Protein AF-A0A2J4P9N7-F1 (afdb_monomer_lite)

Sequence (87 aa):
LLLLLGAFGGFFIVPLNALLQERGKHTVGAGNAIAVQNLGENVAMLLMLGLYSLAVSIGIPVVGVGIGFGVVFALAITALWIWGRRR

Radius of gyration: 16.01 Å; chains: 1; bounding box: 34×31×39 Å

pLDDT: mean 91.35, std 5.03, range [61.62, 97.06]

Structure (mmCIF, N/CA/C/O backbone):
data_AF-A0A2J4P9N7-F1
#
_entry.id   AF-A0A2J4P9N7-F1
#
loop_
_atom_site.group_PDB
_atom_site.id
_atom_site.type_symbol
_atom_site.label_atom_id
_atom_site.label_alt_id
_atom_site.label_comp_id
_atom_site.label_asym_id
_atom_site.label_entity_id
_atom_site.label_seq_id
_atom_site.pdbx_PDB_ins_code
_atom_site.Cartn_x
_atom_site.Cartn_y
_atom_site.Cartn_z
_atom_site.occupancy
_atom_site.B_iso_or_equiv
_atom_site.auth_seq_id
_atom_site.auth_comp_id
_atom_site.auth_asym_id
_atom_site.auth_atom_id
_atom_site.pdbx_PDB_model_num
ATOM 1 N N . LEU A 1 1 ? -9.150 5.994 -21.048 1.00 79.62 1 LEU A N 1
ATOM 2 C CA . LEU A 1 1 ? -8.434 5.115 -20.092 1.00 79.62 1 LEU A CA 1
ATOM 3 C C . LEU A 1 1 ? -8.256 5.774 -18.720 1.00 79.62 1 LEU A C 1
ATOM 5 O O . LEU A 1 1 ? -8.782 5.246 -17.753 1.00 79.62 1 LEU A O 1
ATOM 9 N N . LEU A 1 2 ? -7.598 6.939 -18.629 1.00 86.62 2 LEU A N 1
ATOM 10 C CA . LEU A 1 2 ? -7.353 7.645 -17.355 1.00 86.62 2 LEU A CA 1
ATOM 11 C C . LEU A 1 2 ? -8.629 7.976 -16.566 1.00 86.62 2 LEU A C 1
ATOM 13 O O . LEU A 1 2 ? -8.657 7.789 -15.358 1.00 86.62 2 LEU A O 1
ATOM 17 N N . LEU A 1 3 ? -9.701 8.389 -17.250 1.00 93.06 3 LEU A N 1
ATOM 18 C CA . LEU A 1 3 ? -10.990 8.674 -16.608 1.00 93.06 3 LEU A CA 1
ATOM 19 C C . LEU A 1 3 ? -11.594 7.428 -15.941 1.00 93.06 3 LEU A C 1
ATOM 21 O O . LEU A 1 3 ? -12.089 7.507 -14.825 1.00 93.06 3 LEU A O 1
ATOM 25 N N . LEU A 1 4 ? -11.487 6.264 -16.591 1.00 91.19 4 LEU A N 1
ATOM 26 C CA . LEU A 1 4 ? -11.952 4.994 -16.027 1.00 91.19 4 LEU A CA 1
ATOM 27 C C . LEU A 1 4 ? -11.091 4.573 -14.835 1.00 91.19 4 LEU A C 1
ATOM 29 O O . LEU A 1 4 ? -11.631 4.204 -13.801 1.00 91.19 4 LEU A O 1
ATOM 33 N N . LEU A 1 5 ? -9.763 4.680 -14.952 1.00 87.56 5 LEU A N 1
ATOM 34 C CA . LEU A 1 5 ? -8.845 4.395 -13.845 1.00 87.56 5 LEU A CA 1
ATOM 35 C C . LEU A 1 5 ? -9.128 5.291 -12.633 1.00 87.56 5 LEU A C 1
ATOM 37 O O . LEU A 1 5 ? -9.176 4.796 -11.512 1.00 87.56 5 LEU A O 1
ATOM 41 N N . GLY A 1 6 ? -9.380 6.583 -12.861 1.00 88.00 6 GLY A N 1
ATOM 42 C CA . GLY A 1 6 ? -9.770 7.524 -11.813 1.00 88.00 6 GLY A CA 1
ATOM 43 C C . GLY A 1 6 ? -11.121 7.183 -11.184 1.00 88.00 6 GLY A C 1
ATOM 44 O O . GLY A 1 6 ? -11.237 7.183 -9.962 1.00 88.00 6 GLY A O 1
ATOM 45 N N . ALA A 1 7 ? -12.123 6.828 -11.995 1.00 92.00 7 ALA A N 1
ATOM 46 C CA . ALA A 1 7 ? -13.441 6.430 -11.505 1.00 92.00 7 ALA A CA 1
ATOM 47 C C . ALA A 1 7 ? -13.378 5.158 -10.642 1.00 92.00 7 ALA A C 1
ATOM 49 O O . ALA A 1 7 ? -13.905 5.149 -9.531 1.00 92.00 7 ALA A O 1
ATOM 50 N N . PHE A 1 8 ? -12.686 4.110 -11.106 1.00 88.81 8 PHE A N 1
ATOM 51 C CA . PHE A 1 8 ? -12.496 2.885 -10.326 1.00 88.81 8 PHE A CA 1
ATOM 52 C C . PHE A 1 8 ? -11.660 3.143 -9.069 1.00 88.81 8 PHE A C 1
ATOM 54 O O . PHE A 1 8 ? -12.049 2.716 -7.987 1.00 88.81 8 PHE A O 1
ATOM 61 N N . GLY A 1 9 ? -10.560 3.894 -9.175 1.00 87.00 9 GLY A N 1
ATOM 62 C CA . GLY A 1 9 ? -9.738 4.261 -8.021 1.00 87.00 9 GLY A CA 1
ATOM 63 C C . GLY A 1 9 ? -10.540 5.005 -6.950 1.00 87.00 9 GLY A C 1
ATOM 64 O O . GLY A 1 9 ? -10.535 4.606 -5.789 1.00 87.00 9 GLY A O 1
ATOM 65 N N . GLY A 1 10 ? -11.299 6.031 -7.342 1.00 87.62 10 GLY A N 1
ATOM 66 C CA . GLY A 1 10 ? -12.146 6.798 -6.427 1.00 87.62 10 GLY A CA 1
ATOM 67 C C . GLY A 1 10 ? -13.252 5.958 -5.783 1.00 87.62 10 GLY A C 1
ATOM 68 O O . GLY A 1 10 ? -13.478 6.069 -4.578 1.00 87.62 10 GLY A O 1
ATOM 69 N N . PHE A 1 11 ? -13.889 5.073 -6.559 1.00 89.50 11 PHE A N 1
ATOM 70 C CA . PHE A 1 11 ? -14.934 4.175 -6.062 1.00 89.50 11 PHE A CA 1
ATOM 71 C C . PHE A 1 11 ? -14.429 3.206 -4.986 1.00 89.50 11 PHE A C 1
ATOM 73 O O . PHE A 1 11 ? -15.194 2.837 -4.104 1.00 89.50 11 PHE A O 1
ATOM 80 N N . PHE A 1 12 ? -13.157 2.804 -5.021 1.00 84.44 12 PHE A N 1
ATOM 81 C CA . PHE A 1 12 ? -12.587 1.922 -4.000 1.00 84.44 12 PHE A CA 1
ATOM 82 C C . PHE A 1 12 ? -11.981 2.684 -2.820 1.00 84.44 12 PHE A C 1
ATOM 84 O O . PHE A 1 12 ? -12.237 2.326 -1.672 1.00 84.44 12 PHE A O 1
ATOM 91 N N . ILE A 1 13 ? -11.197 3.733 -3.080 1.00 86.06 13 ILE A N 1
ATOM 92 C CA . ILE A 1 13 ? -10.413 4.415 -2.041 1.00 86.06 13 ILE A CA 1
ATOM 93 C C . ILE A 1 13 ? -11.326 5.143 -1.046 1.00 86.06 13 ILE A C 1
ATOM 95 O O . ILE A 1 13 ? -11.144 5.011 0.164 1.00 86.06 13 ILE A O 1
ATOM 99 N N . VAL A 1 14 ? -12.339 5.873 -1.529 1.00 90.12 14 VAL A N 1
ATOM 100 C CA . VAL A 1 14 ? -13.198 6.691 -0.653 1.00 90.12 14 VAL A CA 1
ATOM 101 C C . VAL A 1 14 ? -14.031 5.824 0.306 1.00 90.12 14 VAL A C 1
ATOM 103 O O . VAL A 1 14 ? -13.974 6.068 1.515 1.00 90.12 14 VAL A O 1
ATOM 106 N N . PRO A 1 15 ? -14.756 4.781 -0.152 1.00 91.50 15 PRO A N 1
ATOM 107 C CA . PRO A 1 15 ? -15.523 3.929 0.754 1.00 91.50 15 PRO A CA 1
ATOM 108 C C . PRO A 1 15 ? -14.642 3.079 1.665 1.00 91.50 15 PRO A C 1
ATOM 110 O O . PRO A 1 15 ? -15.001 2.884 2.823 1.00 91.50 15 PRO A O 1
ATOM 113 N N . LEU A 1 16 ? -13.489 2.593 1.188 1.00 90.00 16 LEU A N 1
ATOM 114 C CA . LEU A 1 16 ? -12.567 1.821 2.025 1.00 90.00 16 LEU A CA 1
ATOM 115 C C . LEU A 1 16 ? -12.079 2.654 3.211 1.00 90.00 16 LEU A C 1
ATOM 117 O O . LEU A 1 16 ? -12.107 2.184 4.349 1.00 90.00 16 LEU A O 1
ATOM 121 N N . ASN A 1 17 ? -11.712 3.909 2.954 1.00 91.06 17 ASN A N 1
ATOM 122 C CA . ASN A 1 17 ? -11.263 4.812 3.999 1.00 91.06 17 ASN A CA 1
ATOM 123 C C . ASN A 1 17 ? -12.377 5.113 5.005 1.00 91.06 17 ASN A C 1
ATOM 125 O O . ASN A 1 17 ? -12.138 5.060 6.209 1.00 91.06 17 ASN A O 1
ATOM 129 N N . ALA A 1 18 ? -13.607 5.334 4.537 1.00 90.69 18 ALA A N 1
ATOM 130 C CA . ALA A 1 18 ? -14.760 5.515 5.415 1.00 90.69 18 ALA A CA 1
ATOM 131 C C . ALA A 1 18 ? -15.056 4.264 6.268 1.00 90.69 18 ALA A C 1
ATOM 133 O O . ALA A 1 18 ? -15.315 4.381 7.465 1.00 90.69 18 ALA A O 1
ATOM 134 N N . LEU A 1 19 ? -14.974 3.064 5.683 1.00 90.31 19 LEU A N 1
ATOM 135 C CA . LEU A 1 19 ? -15.188 1.797 6.390 1.00 90.31 19 LEU A CA 1
ATOM 136 C C . LEU A 1 19 ? -14.126 1.548 7.465 1.00 90.31 19 LEU A C 1
ATOM 138 O O . LEU A 1 19 ? -14.472 1.124 8.567 1.00 90.31 19 LEU A O 1
ATOM 142 N N . LEU A 1 20 ? -12.849 1.810 7.172 1.00 88.50 20 LEU A N 1
ATOM 143 C CA . LEU A 1 20 ? -11.763 1.670 8.146 1.00 88.50 20 LEU A CA 1
ATOM 144 C C . LEU A 1 20 ? -11.914 2.660 9.302 1.00 88.50 20 LEU A C 1
ATOM 146 O O . LEU A 1 20 ? -11.731 2.270 10.454 1.00 88.50 20 LEU A O 1
ATOM 150 N N . GLN A 1 21 ? -12.317 3.902 9.018 1.00 90.38 21 GLN A N 1
ATOM 151 C CA . GLN A 1 21 ? -12.623 4.882 10.061 1.00 90.38 21 GLN A CA 1
ATOM 152 C C . GLN A 1 21 ? -13.803 4.440 10.911 1.00 90.38 21 GLN A C 1
ATOM 154 O O . GLN A 1 21 ? -13.732 4.532 12.130 1.00 90.38 21 GLN 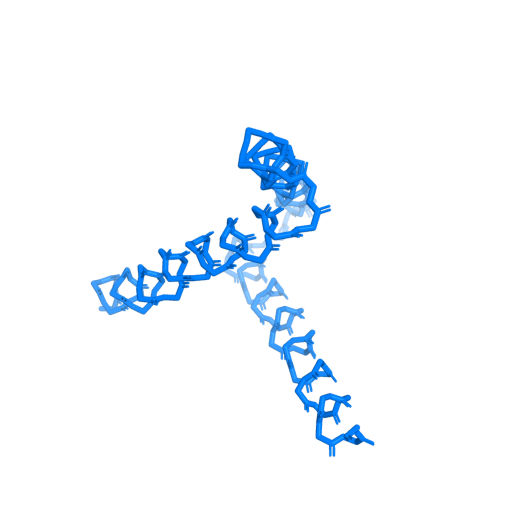A O 1
ATOM 159 N N . GLU A 1 22 ? -14.871 3.932 10.298 1.00 91.75 22 GLU A N 1
ATOM 160 C CA . GLU A 1 22 ? -16.036 3.454 11.036 1.00 91.75 22 GLU A CA 1
ATOM 161 C C . GLU A 1 22 ? -15.673 2.264 11.928 1.00 91.75 22 GLU A C 1
ATOM 163 O O . GLU A 1 22 ? -15.927 2.290 13.127 1.00 91.75 22 GLU A O 1
ATOM 168 N N . ARG A 1 23 ? -14.971 1.258 11.395 1.00 88.81 23 ARG A N 1
ATOM 169 C CA . ARG A 1 23 ? -14.461 0.134 12.196 1.00 88.81 23 ARG A CA 1
ATOM 170 C C . ARG A 1 23 ? -13.538 0.603 13.320 1.00 88.81 23 ARG A C 1
ATOM 172 O O . ARG A 1 23 ? -13.666 0.124 14.442 1.00 88.81 23 ARG A O 1
ATOM 179 N N . GLY A 1 24 ? -12.643 1.542 13.028 1.00 87.12 24 GLY A N 1
ATOM 180 C CA . GLY A 1 24 ? -11.717 2.114 13.998 1.00 87.12 24 GLY A CA 1
ATOM 181 C C . GLY A 1 24 ? -12.417 2.917 15.096 1.00 87.12 24 GLY A C 1
ATOM 182 O O . GLY A 1 24 ? -12.004 2.853 16.250 1.00 87.12 24 GLY A O 1
ATOM 183 N N . LYS A 1 25 ? -13.513 3.624 14.789 1.00 89.00 25 LYS A N 1
ATOM 184 C CA . LYS A 1 25 ? -14.330 4.316 15.801 1.00 89.00 25 LYS A CA 1
ATOM 185 C C . LYS A 1 25 ? -14.829 3.349 16.869 1.00 89.00 25 LYS A C 1
ATOM 187 O O . LYS A 1 25 ? -14.742 3.679 18.047 1.00 89.00 25 LYS A O 1
ATOM 192 N N . HIS A 1 26 ? -15.295 2.167 16.458 1.00 84.19 26 HIS A N 1
ATOM 193 C CA . HIS A 1 26 ? -15.805 1.134 17.367 1.00 84.19 26 HIS A CA 1
ATOM 194 C C . HIS A 1 26 ? -14.706 0.431 18.179 1.00 84.19 26 HIS A C 1
ATOM 196 O O . HIS A 1 26 ? -15.010 -0.121 19.231 1.00 84.19 26 HIS A O 1
ATOM 202 N N . THR A 1 27 ? -13.445 0.434 17.728 1.00 83.94 27 THR A N 1
ATOM 203 C CA . THR A 1 27 ? -12.346 -0.290 18.401 1.00 83.94 27 THR A CA 1
ATOM 204 C C . THR A 1 27 ? -11.396 0.605 19.196 1.00 83.94 27 THR A C 1
ATOM 206 O O . THR A 1 27 ? -11.015 0.245 20.306 1.00 83.94 27 THR A O 1
ATOM 209 N N . VAL A 1 28 ? -10.994 1.754 18.647 1.00 84.25 28 VAL A N 1
ATOM 210 C CA . VAL A 1 28 ? -9.943 2.631 19.202 1.00 84.25 28 VAL A CA 1
ATOM 211 C C . VAL A 1 28 ? -10.396 4.082 19.412 1.00 84.25 28 VAL A C 1
ATOM 213 O O . VAL A 1 28 ? -9.644 4.888 19.962 1.00 84.25 28 VAL A O 1
ATOM 216 N N . GLY A 1 29 ? -11.626 4.421 19.013 1.00 88.88 29 GLY A N 1
ATOM 217 C CA . GLY A 1 29 ? -12.184 5.772 19.074 1.00 88.88 29 GLY A CA 1
ATOM 218 C C . GLY A 1 29 ? -11.903 6.599 17.813 1.00 88.88 29 GLY A C 1
ATOM 219 O O . GLY A 1 29 ? -10.925 6.382 17.101 1.00 88.88 29 GLY A O 1
ATOM 220 N N . ALA A 1 30 ? -12.776 7.570 17.523 1.00 84.25 30 ALA A N 1
ATOM 221 C CA . ALA A 1 30 ? -12.803 8.284 16.240 1.00 84.25 30 ALA A CA 1
ATOM 222 C C . ALA A 1 30 ? -11.499 9.016 15.882 1.00 84.25 30 ALA A C 1
ATOM 224 O O . ALA A 1 30 ? -11.009 8.882 14.764 1.00 84.25 30 ALA A O 1
ATOM 225 N N . GLY A 1 31 ? -10.925 9.768 16.827 1.00 88.94 31 GLY A N 1
ATOM 226 C CA . GLY A 1 31 ? -9.683 10.514 16.594 1.00 88.94 31 GLY A CA 1
ATOM 227 C C . GLY A 1 31 ? -8.476 9.598 16.387 1.00 88.94 31 GLY A C 1
ATOM 228 O O . GLY A 1 31 ? -7.694 9.801 15.460 1.00 88.94 31 GLY A O 1
ATOM 229 N N . ASN A 1 32 ? -8.372 8.536 17.190 1.00 89.50 32 ASN A N 1
ATOM 230 C CA . ASN A 1 32 ? -7.291 7.557 17.079 1.00 89.50 32 ASN A CA 1
ATOM 231 C C . ASN A 1 32 ? -7.389 6.747 15.782 1.00 89.50 32 ASN A C 1
ATOM 233 O O . ASN A 1 32 ? -6.370 6.483 15.154 1.00 89.50 32 ASN A O 1
ATOM 237 N N . ALA A 1 33 ? -8.601 6.395 15.346 1.00 89.50 33 ALA A N 1
ATOM 238 C CA . ALA A 1 33 ? -8.824 5.703 14.080 1.00 89.50 33 ALA A CA 1
ATOM 239 C C . ALA A 1 33 ? -8.310 6.514 12.883 1.00 89.50 33 ALA A C 1
ATOM 241 O O . ALA A 1 33 ? -7.600 5.979 12.034 1.00 89.50 33 ALA A O 1
ATOM 242 N N . ILE A 1 34 ? -8.618 7.815 12.851 1.00 90.56 34 ILE A N 1
ATOM 243 C CA . ILE A 1 34 ? -8.146 8.723 11.799 1.00 90.56 34 ILE A CA 1
ATOM 244 C C . ILE A 1 34 ? -6.621 8.872 11.864 1.00 90.56 34 ILE A C 1
ATOM 246 O O . ILE A 1 34 ? -5.958 8.802 10.831 1.00 90.56 34 ILE A O 1
ATOM 250 N N . ALA A 1 35 ? -6.051 9.035 13.063 1.00 92.81 35 ALA A N 1
ATOM 251 C CA . ALA A 1 35 ? -4.606 9.175 13.238 1.00 92.81 35 ALA A CA 1
ATOM 252 C C . ALA A 1 35 ? -3.838 7.927 12.768 1.00 92.81 35 ALA A C 1
ATOM 254 O O . ALA A 1 35 ? -2.863 8.045 12.026 1.00 92.81 35 ALA A O 1
ATOM 255 N N . VAL A 1 36 ? -4.299 6.730 13.147 1.00 91.69 36 VAL A N 1
ATOM 256 C CA . VAL A 1 36 ? -3.683 5.456 12.743 1.00 91.69 36 VAL A CA 1
ATOM 257 C C 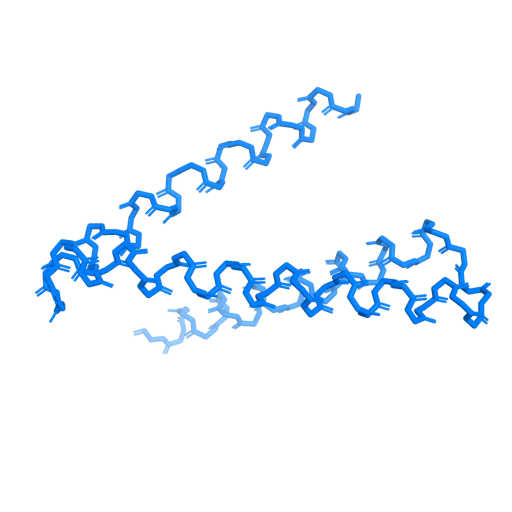. VAL A 1 36 ? -3.818 5.231 11.240 1.00 91.69 36 VAL A C 1
ATOM 259 O O . VAL A 1 36 ? -2.856 4.804 10.603 1.00 91.69 36 VAL A O 1
ATOM 262 N N . GLN A 1 37 ? -4.974 5.552 10.656 1.00 92.56 37 GLN A N 1
ATOM 263 C CA . GLN A 1 37 ? -5.163 5.447 9.213 1.00 92.56 37 GLN A CA 1
ATOM 264 C C . GLN A 1 37 ? -4.215 6.375 8.456 1.00 92.56 37 GLN A C 1
ATOM 266 O O . GLN A 1 37 ? -3.518 5.928 7.552 1.00 92.56 37 GLN A O 1
ATOM 271 N N . ASN A 1 38 ? -4.158 7.646 8.847 1.00 94.25 38 ASN A N 1
ATOM 272 C CA . ASN A 1 38 ? -3.313 8.638 8.198 1.00 94.25 38 ASN A CA 1
ATOM 273 C C . ASN A 1 38 ? -1.823 8.265 8.304 1.00 94.25 38 ASN A C 1
ATOM 275 O O . ASN A 1 38 ? -1.089 8.363 7.321 1.00 94.25 38 ASN A O 1
ATOM 279 N N . LEU A 1 39 ? -1.385 7.765 9.465 1.00 95.50 39 LEU A N 1
ATOM 280 C CA . LEU A 1 39 ? -0.029 7.247 9.641 1.00 95.50 39 LEU A CA 1
ATOM 281 C C . LEU A 1 39 ? 0.242 6.062 8.705 1.00 95.50 39 LEU A C 1
ATOM 283 O O . LEU A 1 39 ? 1.260 6.045 8.017 1.00 95.50 39 LEU A O 1
ATOM 287 N N . GLY A 1 40 ? -0.670 5.089 8.661 1.00 93.88 40 GLY A N 1
ATOM 288 C CA . GLY A 1 40 ? -0.544 3.913 7.802 1.00 93.88 40 GLY A CA 1
ATOM 289 C C . GLY A 1 40 ? -0.487 4.271 6.315 1.00 93.88 40 GLY A C 1
ATOM 290 O O . GLY A 1 40 ? 0.399 3.798 5.606 1.00 93.88 40 GLY A O 1
ATOM 291 N N . GLU A 1 41 ? -1.384 5.144 5.854 1.00 93.75 41 GLU A N 1
ATOM 292 C CA . GLU A 1 41 ? -1.428 5.629 4.470 1.00 93.75 41 GLU A CA 1
ATOM 293 C C . GLU A 1 41 ? -0.146 6.382 4.094 1.00 93.75 41 GLU A C 1
ATOM 295 O O . GLU A 1 41 ? 0.448 6.099 3.053 1.00 93.75 41 GLU A O 1
ATOM 300 N N . ASN A 1 42 ? 0.336 7.288 4.952 1.00 95.69 42 ASN A N 1
ATOM 301 C CA . ASN A 1 42 ? 1.569 8.032 4.693 1.00 95.69 42 ASN A CA 1
ATOM 302 C C . ASN A 1 42 ? 2.809 7.135 4.681 1.00 95.69 42 ASN A C 1
ATOM 304 O O . ASN A 1 42 ? 3.644 7.264 3.787 1.00 95.69 42 ASN A O 1
ATOM 308 N N . VAL A 1 43 ? 2.928 6.192 5.619 1.00 97.06 43 VAL A N 1
ATOM 309 C CA . VAL A 1 43 ? 4.036 5.224 5.623 1.00 97.06 43 VAL A CA 1
ATOM 310 C C . VAL A 1 43 ? 4.000 4.362 4.360 1.00 97.06 43 VAL A C 1
ATOM 312 O O . VAL A 1 43 ? 5.034 4.177 3.719 1.00 97.06 43 VAL A O 1
ATOM 315 N N . ALA A 1 44 ? 2.822 3.880 3.954 1.00 93.81 44 ALA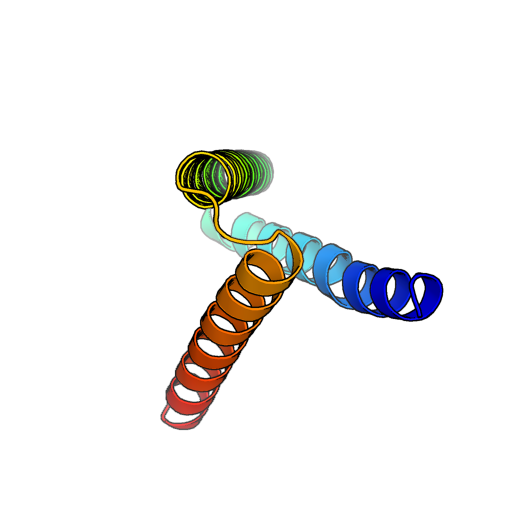 A N 1
ATOM 316 C CA . ALA A 1 44 ? 2.670 3.106 2.726 1.00 93.81 44 ALA A CA 1
ATOM 317 C C . ALA A 1 44 ? 3.044 3.922 1.478 1.00 93.81 44 ALA A C 1
ATOM 319 O O . ALA A 1 44 ? 3.750 3.409 0.609 1.00 93.81 44 ALA A O 1
ATOM 320 N N . MET A 1 45 ? 2.638 5.195 1.402 1.00 94.75 45 MET A N 1
ATOM 321 C CA . MET A 1 45 ? 3.036 6.094 0.314 1.00 94.75 45 MET A CA 1
ATOM 322 C C . MET A 1 45 ? 4.550 6.313 0.272 1.00 94.75 45 MET A C 1
ATOM 324 O O . MET A 1 45 ? 5.138 6.213 -0.803 1.00 94.75 45 MET A O 1
ATOM 328 N N . LEU A 1 46 ? 5.197 6.558 1.416 1.00 96.88 46 LEU A N 1
ATOM 329 C CA . LEU A 1 46 ? 6.651 6.732 1.487 1.00 96.88 46 LEU A CA 1
ATOM 330 C C . LEU A 1 46 ? 7.400 5.466 1.058 1.00 96.88 46 LEU A C 1
ATOM 332 O O . LEU A 1 46 ? 8.358 5.554 0.291 1.00 96.88 46 LEU A O 1
ATOM 336 N N . LEU A 1 47 ? 6.950 4.290 1.501 1.00 95.94 47 LEU A N 1
ATOM 337 C CA . LEU A 1 47 ? 7.531 3.011 1.088 1.00 95.94 47 LEU A CA 1
ATOM 338 C C . LEU A 1 47 ? 7.368 2.780 -0.416 1.00 95.94 47 LEU A C 1
ATOM 340 O O . LEU A 1 47 ? 8.337 2.432 -1.088 1.00 95.94 47 LEU A O 1
ATOM 344 N N . MET A 1 48 ? 6.171 3.011 -0.957 1.00 92.81 48 MET A N 1
ATOM 345 C CA . MET A 1 48 ? 5.906 2.875 -2.392 1.00 92.81 48 MET A CA 1
ATOM 346 C C . MET A 1 48 ? 6.753 3.842 -3.214 1.00 92.81 48 MET A C 1
ATOM 348 O O . MET A 1 48 ? 7.349 3.434 -4.208 1.00 92.81 48 MET A O 1
ATOM 352 N N . LEU A 1 49 ? 6.866 5.098 -2.780 1.00 95.50 49 LEU A N 1
ATOM 353 C CA . LEU A 1 49 ? 7.708 6.097 -3.430 1.00 95.50 49 LEU A CA 1
ATOM 354 C C . LEU A 1 49 ? 9.192 5.717 -3.363 1.00 95.50 49 LEU A C 1
ATOM 356 O O . LEU A 1 49 ? 9.901 5.864 -4.357 1.00 95.50 49 LEU A O 1
ATOM 360 N N . GLY A 1 50 ? 9.662 5.201 -2.226 1.00 96.25 50 GLY A N 1
ATOM 361 C CA . GLY A 1 50 ? 11.032 4.714 -2.064 1.00 96.25 50 GLY A CA 1
ATOM 362 C C . GLY A 1 50 ? 11.343 3.542 -2.995 1.00 96.25 50 GLY A C 1
ATOM 363 O O . GLY A 1 50 ? 12.336 3.580 -3.721 1.00 96.25 50 GLY A O 1
ATOM 364 N N . LEU A 1 51 ? 10.461 2.539 -3.045 1.00 95.06 51 LEU A N 1
ATOM 365 C CA . LEU A 1 51 ? 10.589 1.389 -3.947 1.00 95.06 51 LEU A CA 1
ATOM 366 C C . LEU A 1 51 ? 10.523 1.803 -5.419 1.00 95.06 51 LEU A C 1
ATOM 368 O O . LEU A 1 51 ? 11.336 1.347 -6.219 1.00 95.06 51 LEU A O 1
ATOM 372 N N . TYR A 1 52 ? 9.594 2.693 -5.771 1.00 95.12 52 TYR A N 1
ATOM 373 C CA . TYR A 1 52 ? 9.495 3.264 -7.111 1.00 95.12 52 TYR A CA 1
ATOM 374 C C . TYR A 1 52 ? 10.791 3.982 -7.505 1.00 95.12 52 TYR A C 1
ATOM 376 O O . TYR A 1 52 ? 11.339 3.732 -8.577 1.00 95.12 52 TYR A O 1
ATOM 384 N N . SER A 1 53 ? 11.312 4.833 -6.618 1.00 95.25 53 SER A N 1
ATOM 385 C CA . SER A 1 53 ? 12.528 5.613 -6.871 1.00 95.25 53 SER A CA 1
ATOM 386 C C . SER A 1 53 ? 13.748 4.711 -7.042 1.00 95.25 53 SER A C 1
ATOM 388 O O . SER A 1 53 ? 14.556 4.945 -7.936 1.00 95.25 53 SER A O 1
ATO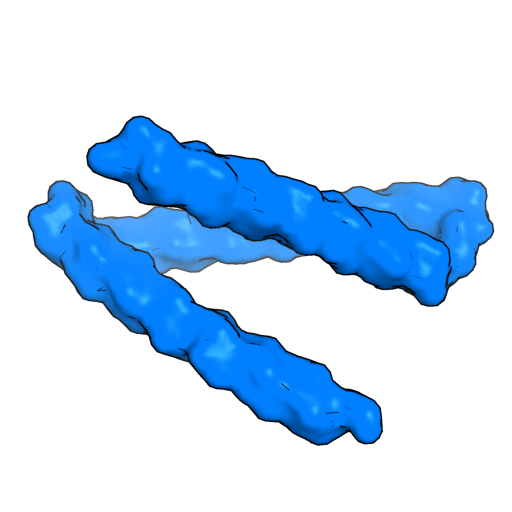M 390 N N . LEU A 1 54 ? 13.857 3.652 -6.233 1.00 96.31 54 LEU A N 1
ATOM 391 C CA . LEU A 1 54 ? 14.914 2.649 -6.355 1.00 96.31 54 LEU A CA 1
ATOM 392 C C . LEU A 1 54 ? 14.794 1.856 -7.660 1.00 96.31 54 LEU A C 1
ATOM 394 O O . LEU A 1 54 ? 15.790 1.645 -8.341 1.00 96.31 54 LEU A O 1
ATOM 398 N N . ALA A 1 55 ? 13.586 1.438 -8.040 1.00 95.06 55 ALA A N 1
ATOM 399 C CA . ALA A 1 55 ? 13.369 0.694 -9.278 1.00 95.06 55 ALA A CA 1
ATOM 400 C C . ALA A 1 55 ? 13.763 1.520 -10.514 1.00 95.06 55 ALA A C 1
ATOM 402 O O . ALA A 1 55 ? 14.435 1.019 -11.416 1.00 95.06 55 ALA A O 1
ATOM 403 N N . VAL A 1 56 ? 13.396 2.802 -10.534 1.00 95.56 56 VAL A N 1
ATOM 404 C CA . VAL A 1 56 ? 13.777 3.714 -11.619 1.00 95.56 56 VAL A CA 1
ATOM 405 C C . VAL A 1 56 ? 15.278 4.022 -11.589 1.00 95.56 56 VAL A C 1
ATOM 407 O O . VAL A 1 56 ? 15.889 4.104 -12.653 1.00 95.56 56 VAL A O 1
ATOM 410 N N . SER A 1 57 ? 15.904 4.139 -10.410 1.00 95.81 57 SER A N 1
ATOM 411 C CA . SER A 1 57 ? 17.342 4.435 -10.313 1.00 95.81 57 SER A CA 1
ATOM 412 C C . SER A 1 57 ? 18.230 3.313 -10.856 1.00 95.81 57 SER A C 1
ATOM 414 O O . SER A 1 57 ? 19.281 3.598 -11.425 1.00 95.81 57 SER A O 1
ATOM 416 N N . ILE A 1 58 ? 17.789 2.054 -10.758 1.00 96.31 58 ILE A N 1
ATOM 417 C CA . ILE A 1 58 ? 18.473 0.899 -11.365 1.00 96.31 58 ILE A CA 1
ATOM 418 C C . ILE A 1 58 ? 18.079 0.662 -12.836 1.00 96.31 58 ILE A C 1
ATOM 420 O O . ILE A 1 58 ? 18.447 -0.356 -13.418 1.00 96.31 58 ILE A O 1
ATOM 424 N N . GLY A 1 59 ? 17.341 1.593 -13.450 1.00 94.50 59 GLY A N 1
ATOM 425 C CA . GLY A 1 59 ? 17.024 1.586 -14.879 1.00 94.50 59 GLY A CA 1
ATOM 426 C C . GLY A 1 59 ? 15.786 0.779 -15.277 1.00 94.50 59 GLY A C 1
ATOM 427 O O . GLY A 1 59 ? 15.596 0.524 -16.467 1.00 94.50 59 GLY A O 1
ATOM 428 N N . ILE A 1 60 ? 14.923 0.376 -14.333 1.00 95.31 60 ILE A N 1
ATOM 429 C CA . ILE A 1 60 ? 13.671 -0.311 -14.682 1.00 95.31 60 ILE A CA 1
ATOM 430 C C . ILE A 1 60 ? 12.717 0.694 -15.354 1.00 95.31 60 ILE A C 1
ATOM 432 O O . ILE A 1 60 ? 12.443 1.756 -14.787 1.00 95.31 60 ILE A O 1
ATOM 436 N N . PRO A 1 61 ? 12.149 0.370 -16.534 1.00 94.81 61 PRO A N 1
ATOM 437 C CA . PRO A 1 61 ? 11.168 1.227 -17.188 1.00 94.81 61 PRO A CA 1
ATOM 438 C C . PRO A 1 61 ? 9.942 1.472 -16.301 1.00 94.81 61 PRO A C 1
ATOM 440 O O . PRO A 1 61 ? 9.396 0.533 -15.722 1.00 94.81 61 PRO A O 1
ATOM 443 N N . VAL A 1 62 ? 9.438 2.709 -16.273 1.00 92.81 62 VAL A N 1
ATOM 444 C CA . VAL A 1 62 ? 8.274 3.124 -15.457 1.00 92.81 62 VAL A CA 1
ATOM 445 C C . VAL A 1 62 ? 7.054 2.222 -15.681 1.00 92.81 62 VAL A C 1
ATOM 447 O O . VAL A 1 62 ? 6.365 1.847 -14.733 1.00 92.81 62 VAL A O 1
ATOM 450 N N . VAL A 1 63 ? 6.815 1.811 -16.930 1.00 93.38 63 VAL A N 1
ATOM 451 C CA . VAL A 1 63 ? 5.733 0.876 -17.281 1.00 93.38 63 VAL A CA 1
ATOM 452 C C . VAL A 1 63 ? 5.938 -0.488 -16.611 1.00 93.38 63 VAL A C 1
ATOM 454 O O . VAL A 1 63 ? 4.986 -1.062 -16.088 1.00 93.38 63 VAL A O 1
ATOM 457 N N . GLY A 1 64 ? 7.179 -0.984 -16.568 1.00 93.81 64 GLY A N 1
ATOM 458 C CA . GLY A 1 64 ? 7.535 -2.232 -15.892 1.00 93.81 64 GLY A CA 1
ATOM 459 C C . GLY A 1 64 ? 7.321 -2.159 -14.380 1.00 93.81 64 GLY A C 1
ATOM 460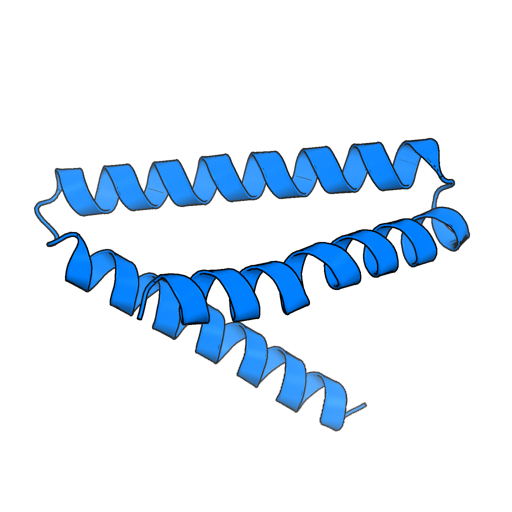 O O . GLY A 1 64 ? 6.770 -3.091 -13.800 1.00 93.81 64 GLY A O 1
ATOM 461 N N . VAL A 1 65 ? 7.659 -1.026 -13.755 1.00 93.94 65 VAL A N 1
ATOM 462 C CA . VAL A 1 65 ? 7.384 -0.784 -12.327 1.00 93.94 65 VAL A CA 1
ATOM 463 C C . VAL A 1 65 ? 5.877 -0.800 -12.046 1.00 93.94 65 VAL A C 1
ATOM 465 O O . VAL A 1 65 ? 5.430 -1.453 -11.104 1.00 93.94 65 VAL A O 1
ATOM 468 N N . GLY A 1 66 ? 5.080 -0.146 -12.899 1.00 92.38 66 GLY A N 1
ATOM 469 C CA . GLY A 1 66 ? 3.619 -0.137 -12.788 1.00 92.38 66 GLY A CA 1
ATOM 470 C C . GLY A 1 66 ? 2.996 -1.532 -12.904 1.00 92.38 66 GLY A C 1
ATOM 471 O O . GLY A 1 66 ? 2.149 -1.898 -12.088 1.00 92.38 66 GLY A O 1
ATOM 472 N N . ILE A 1 67 ? 3.452 -2.339 -13.869 1.00 94.38 67 ILE A N 1
ATOM 473 C CA . ILE A 1 67 ? 3.019 -3.738 -14.015 1.00 94.38 67 ILE A CA 1
ATOM 474 C C . ILE A 1 67 ? 3.417 -4.552 -12.777 1.00 94.38 67 ILE A C 1
ATOM 476 O O . ILE A 1 67 ? 2.586 -5.283 -12.242 1.00 94.38 67 ILE A O 1
ATOM 480 N N . GLY A 1 68 ? 4.652 -4.395 -12.290 1.00 94.12 68 GLY A N 1
ATOM 481 C CA . GLY A 1 68 ? 5.153 -5.089 -11.103 1.00 94.12 68 GLY A CA 1
ATOM 482 C C . GLY A 1 68 ? 4.298 -4.827 -9.863 1.00 94.12 68 GLY A C 1
ATOM 483 O O . GLY A 1 68 ? 3.815 -5.774 -9.240 1.00 94.12 68 GLY A O 1
ATOM 484 N N . PHE A 1 69 ? 4.029 -3.557 -9.543 1.00 92.19 69 PHE A N 1
ATOM 485 C CA . PHE A 1 69 ? 3.130 -3.215 -8.437 1.00 92.19 69 PHE A CA 1
ATOM 486 C C . PHE A 1 69 ? 1.718 -3.763 -8.650 1.00 92.19 69 PHE A C 1
ATOM 488 O O . PHE A 1 69 ? 1.143 -4.333 -7.724 1.00 92.19 69 PHE A O 1
ATOM 495 N N . GLY A 1 70 ? 1.173 -3.653 -9.866 1.00 92.19 70 GLY A N 1
ATOM 496 C CA . GLY A 1 70 ? -0.145 -4.195 -10.199 1.00 92.19 70 GLY A CA 1
ATOM 497 C C . GLY A 1 70 ? -0.258 -5.698 -9.930 1.00 92.19 70 GLY A C 1
ATOM 498 O O . GLY A 1 70 ? -1.230 -6.140 -9.318 1.00 92.19 70 GLY A O 1
ATOM 499 N N . VAL A 1 71 ? 0.757 -6.480 -10.314 1.00 95.44 71 VAL A N 1
ATOM 500 C CA . VAL A 1 71 ? 0.815 -7.928 -10.053 1.00 95.44 71 VAL A CA 1
ATOM 501 C C . VAL A 1 71 ? 0.887 -8.215 -8.554 1.00 95.44 71 VAL A C 1
ATOM 503 O O . VAL A 1 71 ? 0.135 -9.055 -8.061 1.00 95.44 71 VAL A O 1
ATOM 506 N N . VAL A 1 72 ? 1.738 -7.500 -7.812 1.00 94.12 72 VAL A N 1
ATOM 507 C CA . VAL A 1 72 ? 1.861 -7.666 -6.354 1.00 94.12 72 VAL A CA 1
ATOM 508 C C . VAL A 1 72 ? 0.525 -7.397 -5.655 1.00 94.12 72 VAL A C 1
ATOM 510 O O . VAL A 1 72 ? 0.080 -8.219 -4.851 1.00 94.12 72 VAL A O 1
ATOM 513 N N . PHE A 1 73 ? -0.160 -6.301 -5.995 1.00 90.81 73 PHE A N 1
ATOM 514 C CA . PHE A 1 73 ? -1.475 -5.985 -5.430 1.00 90.81 73 PHE A CA 1
ATOM 515 C C . PHE A 1 73 ? -2.540 -7.016 -5.817 1.00 90.81 73 PHE A C 1
ATOM 517 O O . PHE A 1 73 ? -3.308 -7.445 -4.956 1.00 90.81 73 PHE A O 1
ATOM 524 N N . ALA A 1 74 ? -2.574 -7.459 -7.076 1.00 94.19 74 ALA A N 1
ATOM 525 C CA . ALA A 1 74 ? -3.526 -8.469 -7.534 1.00 94.19 74 ALA A CA 1
ATOM 526 C C . ALA A 1 74 ? -3.357 -9.797 -6.780 1.00 94.19 74 ALA A C 1
ATOM 528 O O . ALA A 1 74 ? -4.347 -10.390 -6.341 1.00 94.19 74 ALA A O 1
ATOM 529 N N . LEU A 1 75 ? -2.113 -10.240 -6.572 1.00 96.31 75 LEU A N 1
ATOM 530 C CA . LEU A 1 75 ? -1.805 -11.441 -5.798 1.00 96.31 75 LEU A CA 1
ATOM 531 C C . LEU A 1 75 ? -2.190 -11.279 -4.325 1.00 96.31 75 LEU A C 1
ATOM 533 O O . LEU A 1 75 ? -2.822 -12.176 -3.771 1.00 96.31 75 LEU A O 1
ATOM 537 N N . ALA A 1 76 ? -1.878 -10.137 -3.706 1.00 93.38 76 ALA A N 1
ATOM 538 C CA . ALA A 1 76 ? -2.235 -9.863 -2.315 1.00 93.38 76 ALA A CA 1
ATOM 539 C C . ALA A 1 76 ? -3.758 -9.877 -2.097 1.00 93.38 76 ALA A C 1
ATOM 541 O O . ALA A 1 76 ? -4.246 -10.556 -1.194 1.00 93.38 76 ALA A O 1
ATOM 542 N N . ILE A 1 77 ? -4.521 -9.193 -2.957 1.00 91.69 77 ILE A N 1
ATOM 543 C CA . ILE A 1 77 ? -5.991 -9.174 -2.896 1.00 91.69 77 ILE A CA 1
ATOM 544 C C . ILE A 1 77 ? -6.551 -10.583 -3.110 1.00 91.69 77 ILE A C 1
ATOM 546 O O . ILE A 1 77 ? -7.421 -11.020 -2.358 1.00 91.69 77 ILE A O 1
ATOM 550 N N . THR A 1 78 ? -6.030 -11.318 -4.095 1.00 95.06 78 THR A N 1
ATOM 551 C CA . THR A 1 78 ? -6.472 -12.690 -4.381 1.00 95.06 78 THR A CA 1
ATOM 552 C C . THR A 1 78 ? -6.196 -13.620 -3.200 1.00 95.06 78 THR A C 1
ATOM 554 O O . THR A 1 78 ? -7.067 -14.396 -2.810 1.00 95.06 78 THR A O 1
ATOM 557 N N . ALA A 1 79 ? -5.019 -13.517 -2.580 1.00 95.38 79 ALA A N 1
ATOM 558 C CA . ALA A 1 79 ? -4.658 -14.292 -1.398 1.00 95.38 79 ALA A CA 1
ATOM 559 C C . ALA A 1 79 ? -5.578 -13.978 -0.208 1.00 95.38 79 ALA A C 1
ATOM 561 O O . ALA A 1 79 ? -6.101 -14.900 0.420 1.00 95.38 79 ALA A O 1
ATOM 562 N N . LEU A 1 80 ? -5.835 -12.692 0.063 1.00 93.06 80 LEU A N 1
ATOM 563 C CA . LEU A 1 80 ? -6.768 -12.260 1.108 1.00 93.06 80 LEU A CA 1
ATOM 564 C C . LEU A 1 80 ? -8.191 -12.756 0.843 1.00 93.06 80 LEU A C 1
ATOM 566 O O . LEU A 1 80 ? -8.869 -13.201 1.765 1.00 93.06 80 LEU A O 1
ATOM 570 N N . TRP A 1 81 ? -8.637 -12.729 -0.409 1.00 93.44 81 TRP A N 1
ATOM 571 C CA . TRP A 1 81 ? -9.960 -13.205 -0.795 1.00 93.44 81 TRP A CA 1
ATOM 572 C C . TRP A 1 81 ? -10.113 -14.720 -0.633 1.00 93.44 81 TRP A C 1
ATOM 574 O O . TRP A 1 81 ? -11.119 -15.188 -0.097 1.00 93.44 81 TRP A O 1
ATOM 584 N N . ILE A 1 82 ? -9.100 -15.497 -1.033 1.00 94.88 82 ILE A N 1
ATOM 585 C CA . ILE A 1 82 ? -9.066 -16.948 -0.804 1.00 94.88 82 ILE A CA 1
ATOM 586 C C . ILE A 1 82 ? -9.070 -17.245 0.696 1.00 94.88 82 ILE A C 1
ATOM 588 O O . ILE A 1 82 ? -9.791 -18.137 1.138 1.00 94.88 82 ILE A O 1
ATOM 592 N N . TRP A 1 83 ? -8.298 -16.499 1.489 1.00 95.06 83 TRP A N 1
ATOM 593 C CA . TRP A 1 83 ? -8.271 -16.672 2.938 1.00 95.06 83 TRP A CA 1
ATOM 594 C C . TRP A 1 83 ? -9.614 -16.325 3.590 1.00 95.06 83 TRP A C 1
ATOM 596 O O . TRP A 1 83 ? -10.100 -17.090 4.419 1.00 95.06 83 TRP A O 1
ATOM 606 N N . GLY A 1 84 ? -10.249 -15.231 3.164 1.00 90.12 84 GLY A N 1
ATOM 607 C CA . GLY A 1 84 ? -11.566 -14.813 3.639 1.00 90.12 84 GLY A CA 1
ATOM 608 C C . GLY A 1 84 ? -12.682 -15.800 3.300 1.00 90.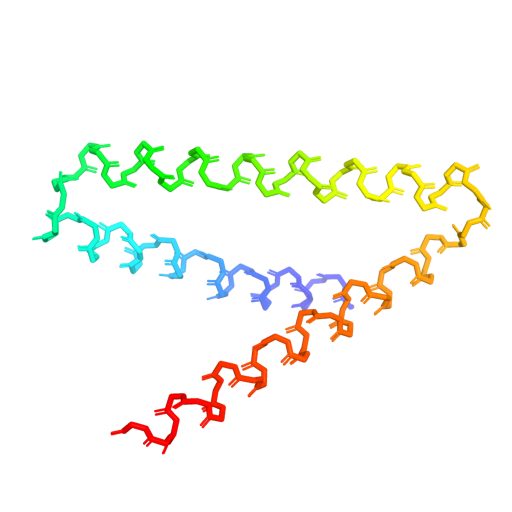12 84 GLY A C 1
ATOM 609 O O . GLY A 1 84 ? -13.612 -15.930 4.078 1.00 90.12 84 GLY A O 1
ATOM 610 N N . ARG A 1 85 ? -12.572 -16.542 2.190 1.00 88.19 85 ARG A N 1
ATOM 611 C CA . ARG A 1 85 ? -13.503 -17.632 1.837 1.00 88.19 85 ARG A CA 1
ATOM 612 C C . ARG A 1 85 ? -13.304 -18.923 2.631 1.00 88.19 85 ARG A C 1
ATOM 614 O O . ARG A 1 85 ? -14.165 -19.794 2.578 1.00 88.19 85 ARG A O 1
ATOM 621 N N . ARG A 1 86 ? -12.143 -19.100 3.268 1.00 78.12 86 ARG A N 1
ATOM 622 C CA . ARG A 1 86 ? -11.833 -20.279 4.097 1.00 78.12 86 ARG A CA 1
ATOM 623 C C . ARG A 1 86 ? -12.254 -20.103 5.560 1.00 78.12 86 ARG A C 1
ATOM 625 O O . ARG A 1 86 ? -12.142 -21.065 6.315 1.00 78.12 86 ARG A O 1
ATOM 632 N N . ARG A 1 87 ? -12.665 -18.898 5.957 1.00 61.62 87 ARG A N 1
ATOM 633 C CA . ARG A 1 87 ? -13.317 -18.613 7.239 1.00 61.62 87 ARG A CA 1
ATOM 634 C C . ARG A 1 87 ? -14.824 -18.568 7.049 1.00 61.62 87 ARG A C 1
ATOM 636 O O . ARG A 1 87 ? -15.511 -18.914 8.029 1.00 61.62 87 ARG A O 1
#

Organism: NCBI:txid1134687

Secondary structure (DSSP, 8-state):
-HHHHHHHHHHHHHHHHHHHHHHHHHHH-HHHHHHHHHHHHHHHHHHHHHHHHHHHHTT--HHHHHHHHHHHHHHHHHHHHHHHHT-

Foldseek 3Di:
DVVVVVVVCCVPPVVVLVVQLVVCCVPPRNVVSVVVVVVVVVVVVVVLVVVLVVCVVVPNDNVNSVVVVVVVVVVVVVVVVVVVVVD